Protein AF-A0A3D3UUG3-F1 (afdb_monomer_lite)

Structure (mmCIF, N/CA/C/O backbone):
data_AF-A0A3D3UUG3-F1
#
_entry.id   AF-A0A3D3UUG3-F1
#
loop_
_atom_site.group_PDB
_atom_site.id
_atom_site.type_symbol
_atom_site.label_atom_id
_atom_site.label_alt_id
_atom_site.label_comp_id
_atom_site.label_asym_id
_atom_site.label_entity_id
_atom_site.label_seq_id
_atom_site.pdbx_PDB_ins_code
_atom_site.Cartn_x
_atom_site.Cartn_y
_atom_site.Cartn_z
_atom_site.occupancy
_atom_site.B_iso_or_equiv
_atom_site.auth_seq_id
_atom_site.auth_comp_id
_atom_site.auth_asym_id
_atom_site.auth_atom_id
_atom_site.pdbx_PDB_model_num
ATOM 1 N N . MET A 1 1 ? -12.560 -4.365 7.090 1.00 84.38 1 MET A N 1
ATOM 2 C CA . MET A 1 1 ? -11.918 -3.135 6.558 1.00 84.38 1 MET A CA 1
ATOM 3 C C . MET A 1 1 ? -11.762 -3.183 5.033 1.00 84.38 1 MET A C 1
ATOM 5 O O . MET A 1 1 ? -11.315 -4.194 4.503 1.00 84.38 1 MET A O 1
ATOM 9 N N . THR A 1 2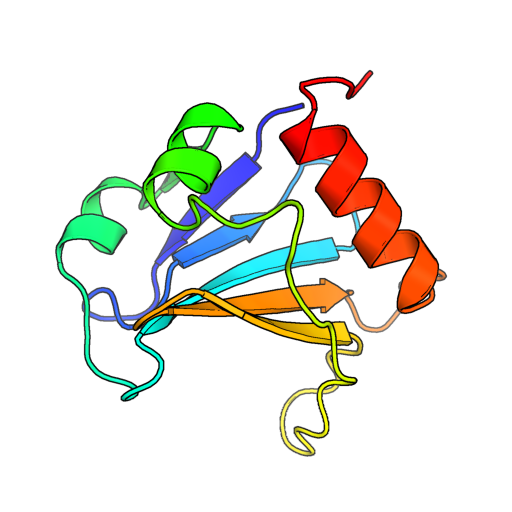 ? -12.104 -2.096 4.337 1.00 90.00 2 THR A N 1
ATOM 10 C CA . THR A 1 2 ? -11.857 -1.882 2.894 1.00 90.00 2 THR A CA 1
ATOM 11 C C . THR A 1 2 ? -11.289 -0.484 2.680 1.00 90.00 2 THR A C 1
ATOM 13 O O . THR A 1 2 ? -11.628 0.421 3.438 1.00 90.00 2 THR A O 1
ATOM 16 N N . GLY A 1 3 ? -10.450 -0.300 1.663 1.00 93.25 3 GLY A N 1
ATOM 17 C CA . GLY A 1 3 ? -9.887 1.003 1.315 1.00 93.25 3 GLY A CA 1
ATOM 18 C C . GLY A 1 3 ? -10.527 1.619 0.075 1.00 93.25 3 GLY A C 1
ATOM 19 O O . GLY A 1 3 ? -11.278 0.967 -0.650 1.00 93.25 3 GLY A O 1
ATOM 20 N N . LYS A 1 4 ? -10.198 2.880 -0.191 1.00 96.88 4 LYS A N 1
ATOM 21 C CA . LYS A 1 4 ? -10.528 3.593 -1.423 1.00 96.88 4 LYS A CA 1
ATOM 22 C C . LYS A 1 4 ? -9.273 3.750 -2.272 1.00 96.88 4 LYS A C 1
ATOM 24 O O . LYS A 1 4 ? -8.262 4.261 -1.795 1.00 96.88 4 LYS A O 1
ATOM 29 N N . GLY A 1 5 ? -9.355 3.307 -3.521 1.00 96.56 5 GLY A N 1
ATOM 30 C CA . GLY A 1 5 ? -8.270 3.390 -4.487 1.00 96.56 5 GLY A CA 1
ATOM 31 C C . GLY A 1 5 ? -8.157 4.778 -5.113 1.00 96.56 5 GLY A C 1
ATOM 32 O O . GLY A 1 5 ? -9.147 5.371 -5.551 1.00 96.56 5 GLY A O 1
ATOM 33 N N . PHE A 1 6 ? -6.933 5.284 -5.188 1.00 96.25 6 PHE A N 1
ATOM 34 C CA . PHE A 1 6 ? -6.563 6.478 -5.935 1.00 96.25 6 PHE A CA 1
ATOM 35 C C . PHE A 1 6 ? -5.291 6.209 -6.727 1.00 96.25 6 PHE A C 1
ATOM 37 O O . PHE A 1 6 ? -4.315 5.700 -6.188 1.00 96.25 6 PHE A O 1
ATOM 44 N N . THR A 1 7 ? -5.262 6.576 -7.997 1.00 94.75 7 THR A N 1
ATOM 45 C CA . THR A 1 7 ? -4.133 6.299 -8.880 1.00 94.75 7 THR A CA 1
ATOM 46 C C . THR A 1 7 ? -3.398 7.577 -9.222 1.00 94.75 7 THR A C 1
ATOM 48 O O . THR A 1 7 ? -4.021 8.586 -9.557 1.00 94.75 7 THR A O 1
ATOM 51 N N . GLY A 1 8 ? -2.068 7.520 -9.215 1.00 88.00 8 GLY A N 1
ATOM 52 C CA . GLY A 1 8 ? -1.258 8.577 -9.807 1.00 88.00 8 GLY A CA 1
ATOM 53 C C . GLY A 1 8 ? -1.520 8.717 -11.316 1.00 88.00 8 GLY A C 1
ATOM 54 O O . GLY A 1 8 ? -2.059 7.792 -11.936 1.00 88.00 8 GLY A O 1
ATOM 55 N N . PRO A 1 9 ? -1.115 9.842 -11.935 1.00 86.12 9 PRO A N 1
ATOM 56 C CA . PRO A 1 9 ? -1.273 10.060 -13.372 1.00 86.12 9 PRO A CA 1
ATOM 57 C C . PRO A 1 9 ? -0.765 8.867 -14.184 1.00 86.12 9 PRO A C 1
ATOM 59 O O . PRO A 1 9 ? 0.322 8.362 -13.918 1.00 86.12 9 PRO A O 1
ATOM 62 N N . MET A 1 10 ? -1.549 8.405 -15.160 1.00 85.75 10 MET A N 1
ATOM 63 C CA . MET A 1 10 ? -1.199 7.261 -16.016 1.00 85.75 10 MET A CA 1
ATOM 64 C C . MET A 1 10 ? -0.886 5.954 -15.256 1.00 85.75 10 MET A C 1
ATOM 66 O O . MET A 1 10 ? -0.167 5.111 -15.774 1.00 85.75 10 MET A O 1
ATOM 70 N N . GLY A 1 11 ? -1.368 5.770 -14.021 1.00 87.31 11 GLY A N 1
ATOM 71 C CA . GLY A 1 11 ? -1.128 4.533 -13.271 1.00 87.31 11 GLY A CA 1
ATOM 72 C C . GLY A 1 11 ? 0.316 4.370 -12.782 1.00 87.31 11 GLY A C 1
ATOM 73 O O . GLY A 1 11 ? 0.813 3.252 -12.681 1.00 87.31 11 GLY A O 1
ATOM 74 N N . VAL A 1 12 ? 1.019 5.465 -12.471 1.00 92.94 12 VAL A N 1
ATOM 75 C CA . VAL A 1 12 ? 2.377 5.401 -11.880 1.00 92.94 12 VAL A CA 1
ATOM 76 C C . VAL A 1 12 ? 2.400 4.827 -10.458 1.00 92.94 12 VAL A C 1
ATOM 78 O O . VAL A 1 12 ? 3.409 4.274 -10.022 1.00 92.94 12 VAL A O 1
ATOM 81 N N . TYR A 1 13 ? 1.289 4.932 -9.729 1.00 94.69 13 TYR A N 1
ATOM 82 C CA . TYR A 1 13 ? 1.082 4.271 -8.444 1.00 94.69 13 TYR A CA 1
ATOM 83 C C . TYR A 1 13 ? -0.411 4.058 -8.184 1.00 94.69 13 TYR A C 1
ATOM 85 O O . TYR A 1 13 ? -1.251 4.769 -8.738 1.00 94.69 13 TYR A O 1
ATOM 93 N N . LEU A 1 14 ? -0.714 3.132 -7.281 1.00 97.00 14 LEU A N 1
ATOM 94 C CA . LEU A 1 14 ? -1.991 2.983 -6.598 1.00 97.00 14 LEU A CA 1
ATOM 95 C C . LEU A 1 14 ? -1.805 3.367 -5.127 1.00 97.00 14 LEU A C 1
ATOM 97 O O . LEU A 1 14 ? -0.937 2.827 -4.454 1.00 97.00 14 LEU A O 1
ATOM 101 N N . SER A 1 15 ? -2.619 4.284 -4.629 1.00 96.19 15 SER A N 1
ATOM 102 C CA . SER A 1 15 ? -2.782 4.602 -3.216 1.00 96.19 15 SER A CA 1
ATOM 103 C C . SER A 1 15 ? -4.099 4.012 -2.718 1.00 96.19 15 SER A C 1
ATOM 105 O O . SER A 1 15 ? -5.111 4.084 -3.414 1.00 96.19 15 SER A O 1
ATOM 107 N N . VAL A 1 16 ? -4.093 3.431 -1.526 1.00 96.94 16 VAL A N 1
ATOM 108 C CA . VAL A 1 16 ? -5.260 2.857 -0.858 1.00 96.94 16 VAL A CA 1
ATOM 109 C C . VAL A 1 16 ? -5.381 3.520 0.506 1.00 96.94 16 VAL A C 1
ATOM 111 O O . VAL A 1 16 ? -4.584 3.243 1.402 1.00 96.94 16 VAL A O 1
ATOM 114 N N . SER A 1 17 ? -6.361 4.408 0.651 1.00 95.06 17 SER A N 1
ATOM 115 C CA . SER A 1 17 ? -6.666 5.088 1.914 1.00 95.06 17 SER A CA 1
ATOM 116 C C . SER A 1 17 ? -7.857 4.435 2.605 1.00 95.06 17 SER A C 1
ATOM 118 O O . SER A 1 17 ? -8.767 3.951 1.933 1.00 95.06 17 SER A O 1
ATOM 120 N N . PHE A 1 18 ? -7.895 4.464 3.932 1.00 94.06 18 PHE A N 1
ATOM 121 C CA . PHE A 1 18 ? -8.980 3.872 4.714 1.00 94.06 18 PHE A CA 1
ATOM 122 C C . PHE A 1 18 ? -9.736 4.955 5.476 1.00 94.06 18 PHE A C 1
ATOM 124 O O . PHE A 1 18 ? -9.130 5.895 5.992 1.00 94.06 18 PHE A O 1
ATOM 131 N N . ASP A 1 19 ? -11.057 4.822 5.554 1.00 90.56 19 ASP A N 1
ATOM 132 C CA . ASP A 1 19 ? -11.880 5.780 6.287 1.00 90.56 19 ASP A CA 1
ATOM 133 C C . ASP A 1 19 ? -11.495 5.782 7.773 1.00 90.56 19 ASP A C 1
ATOM 135 O O . ASP A 1 19 ? -11.309 4.729 8.385 1.00 90.56 19 ASP A O 1
ATOM 139 N N . ASN A 1 20 ? -11.378 6.980 8.353 1.00 89.25 20 ASN A N 1
ATOM 140 C CA . ASN A 1 20 ? -10.981 7.204 9.751 1.00 89.25 20 ASN A CA 1
ATOM 141 C C . ASN A 1 20 ? -9.607 6.629 10.136 1.00 89.25 20 ASN A C 1
ATOM 143 O O . ASN A 1 20 ? -9.329 6.433 11.320 1.00 89.25 20 ASN A O 1
ATOM 147 N N . LYS A 1 21 ? -8.741 6.365 9.155 1.00 92.12 21 LYS A N 1
ATOM 148 C CA . LYS A 1 21 ? -7.340 6.025 9.386 1.00 92.12 21 LYS A CA 1
ATOM 149 C C . LYS A 1 21 ? -6.453 7.140 8.857 1.00 92.12 21 LYS A C 1
ATOM 151 O O . LYS A 1 21 ? -6.727 7.781 7.848 1.00 92.12 21 LYS A O 1
ATOM 156 N N . ASP A 1 22 ? -5.361 7.342 9.557 1.00 92.00 22 ASP A N 1
ATOM 157 C CA . ASP A 1 22 ? -4.315 8.326 9.308 1.00 92.00 22 ASP A CA 1
ATOM 158 C C . ASP A 1 22 ? -3.104 7.703 8.594 1.00 92.00 22 ASP A C 1
ATOM 160 O O . ASP A 1 22 ? -2.000 8.248 8.602 1.00 92.00 22 ASP A O 1
ATOM 164 N N . TRP A 1 23 ? -3.316 6.553 7.956 1.00 93.69 23 TRP A N 1
ATOM 165 C CA . TRP A 1 23 ? -2.320 5.828 7.187 1.00 93.69 23 TRP A CA 1
ATOM 166 C C . TRP A 1 23 ? -2.912 5.279 5.888 1.00 93.69 23 TRP A C 1
ATOM 168 O O . TRP A 1 23 ? -4.128 5.141 5.736 1.00 93.69 23 TRP A O 1
ATOM 178 N N . TYR A 1 24 ? -2.041 4.984 4.927 1.00 95.19 24 TYR A N 1
ATOM 179 C CA . TYR A 1 24 ? -2.422 4.483 3.612 1.00 95.19 24 TYR A CA 1
ATOM 180 C C . TYR A 1 24 ? -1.339 3.580 3.011 1.00 95.19 24 TYR A C 1
ATOM 182 O O . TYR A 1 24 ? -0.162 3.642 3.378 1.00 95.19 24 TYR A O 1
ATOM 190 N N . ILE A 1 25 ? -1.751 2.734 2.066 1.00 96.69 25 ILE A N 1
ATOM 191 C CA . ILE A 1 25 ? -0.856 1.874 1.284 1.00 96.69 25 ILE A CA 1
ATOM 192 C C . ILE A 1 25 ? -0.573 2.575 -0.038 1.00 96.69 25 ILE A C 1
ATOM 194 O O . ILE A 1 25 ? -1.502 2.994 -0.715 1.00 96.69 25 ILE A O 1
ATOM 198 N N . MET A 1 26 ? 0.684 2.650 -0.455 1.00 96.38 26 MET A N 1
ATOM 199 C CA . MET A 1 26 ? 1.058 3.042 -1.810 1.00 96.38 26 MET A CA 1
ATOM 200 C C . MET A 1 26 ? 1.805 1.897 -2.491 1.00 96.38 26 MET A C 1
ATOM 202 O O . MET A 1 26 ? 2.840 1.445 -2.012 1.00 96.38 26 MET A O 1
ATOM 206 N N . ILE A 1 27 ? 1.306 1.450 -3.638 1.00 96.88 27 ILE A N 1
ATOM 207 C CA . ILE A 1 27 ? 1.902 0.412 -4.474 1.00 96.88 27 ILE A CA 1
ATOM 208 C C . ILE A 1 27 ? 2.347 1.061 -5.779 1.00 96.88 27 ILE A C 1
ATOM 210 O O . ILE A 1 27 ? 1.575 1.746 -6.443 1.00 96.88 27 ILE A O 1
ATOM 214 N N . ARG A 1 28 ? 3.595 0.833 -6.172 1.00 95.38 28 ARG A N 1
ATOM 215 C CA . ARG A 1 28 ? 4.142 1.280 -7.458 1.00 95.38 28 ARG A CA 1
ATOM 216 C C . ARG A 1 28 ? 5.030 0.201 -8.053 1.00 95.38 28 ARG A C 1
ATOM 218 O O . ARG A 1 28 ? 5.462 -0.699 -7.336 1.00 95.38 28 ARG A O 1
ATOM 225 N N . ARG A 1 29 ? 5.371 0.299 -9.336 1.00 95.00 29 ARG A N 1
ATOM 226 C CA . ARG A 1 29 ? 6.473 -0.512 -9.866 1.00 95.00 29 ARG A CA 1
ATOM 227 C C . ARG A 1 29 ? 7.796 -0.037 -9.267 1.00 95.00 29 ARG A C 1
ATOM 229 O O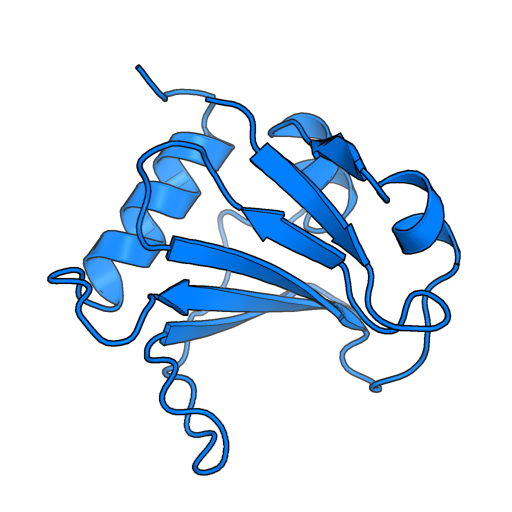 . ARG A 1 29 ? 8.018 1.162 -9.099 1.00 95.00 29 ARG A O 1
ATOM 236 N N . ALA A 1 30 ? 8.678 -0.973 -8.939 1.00 91.62 30 ALA A N 1
ATOM 237 C CA . ALA A 1 30 ? 9.996 -0.680 -8.386 1.00 91.62 30 ALA A CA 1
ATOM 238 C C . ALA A 1 30 ? 10.889 0.073 -9.390 1.00 91.62 30 ALA A C 1
ATOM 240 O O . ALA A 1 30 ? 11.714 0.880 -8.978 1.00 91.62 30 ALA A O 1
ATOM 241 N N . ASP A 1 31 ? 10.670 -0.131 -10.695 1.00 91.75 31 ASP A N 1
ATOM 242 C CA . ASP A 1 31 ? 11.354 0.584 -11.782 1.00 91.75 31 ASP A CA 1
ATOM 243 C C . ASP A 1 31 ? 10.776 1.984 -12.078 1.00 91.75 31 ASP A C 1
ATOM 245 O O . ASP A 1 31 ? 11.254 2.666 -12.983 1.00 91.75 31 ASP A O 1
ATOM 249 N N . GLY A 1 32 ? 9.745 2.414 -11.341 1.00 87.94 32 GLY A N 1
ATOM 250 C CA . GLY A 1 32 ? 9.101 3.720 -11.501 1.00 87.94 32 GLY A CA 1
ATOM 251 C C . GLY A 1 32 ? 8.212 3.861 -12.739 1.00 87.94 32 GLY A C 1
ATOM 252 O O . GLY A 1 32 ? 7.660 4.939 -12.957 1.00 87.94 32 GLY A O 1
ATOM 253 N N . LYS A 1 33 ? 8.046 2.808 -13.550 1.00 91.88 33 LYS A N 1
ATOM 254 C CA . LYS A 1 33 ? 7.146 2.845 -14.708 1.00 91.88 33 LYS A CA 1
ATOM 255 C C . LYS A 1 33 ? 5.682 2.762 -14.276 1.00 91.88 33 LYS A C 1
ATOM 257 O O . LYS A 1 33 ? 5.353 2.316 -13.176 1.00 91.88 33 LYS A O 1
ATOM 262 N N . ALA A 1 34 ? 4.801 3.161 -15.186 1.00 92.69 34 ALA A N 1
ATOM 263 C CA . ALA A 1 34 ? 3.368 2.957 -15.052 1.00 92.69 34 ALA A CA 1
ATOM 264 C C . ALA A 1 34 ? 2.992 1.469 -15.091 1.00 92.69 34 ALA A C 1
ATOM 266 O O . ALA A 1 34 ? 3.661 0.653 -15.733 1.00 92.69 34 ALA A O 1
ATOM 267 N N . LEU A 1 35 ? 1.895 1.133 -14.417 1.00 93.00 35 LEU A N 1
ATOM 268 C CA . LEU A 1 35 ? 1.212 -0.146 -14.551 1.00 93.00 35 LEU A CA 1
ATOM 269 C C . LEU A 1 35 ? -0.268 0.122 -14.825 1.00 93.00 35 LEU A C 1
ATOM 271 O O . LEU A 1 35 ? -0.996 0.517 -13.916 1.00 93.00 35 LEU A O 1
ATOM 275 N N . ASP A 1 36 ? -0.715 -0.125 -16.058 1.00 90.06 36 ASP A N 1
ATOM 276 C CA . ASP A 1 36 ? -2.083 0.190 -16.501 1.00 90.06 36 ASP A CA 1
ATOM 277 C C . ASP A 1 36 ? -3.161 -0.445 -15.615 1.00 90.06 36 ASP A C 1
ATOM 279 O O . ASP A 1 36 ? -4.181 0.183 -15.339 1.00 90.06 36 ASP A O 1
ATOM 283 N N . ALA A 1 37 ? -2.894 -1.643 -15.081 1.00 91.00 37 ALA A N 1
ATOM 284 C CA . ALA A 1 37 ? -3.786 -2.336 -14.152 1.00 91.00 37 ALA A CA 1
ATOM 285 C C . ALA A 1 37 ? -4.120 -1.509 -12.895 1.00 91.00 37 ALA A C 1
ATOM 287 O O . ALA A 1 37 ? -5.172 -1.706 -12.295 1.00 91.00 37 ALA A O 1
ATOM 288 N N . PHE A 1 38 ? -3.273 -0.553 -12.487 1.00 94.31 38 PHE A N 1
ATOM 289 C CA . PHE A 1 38 ? -3.615 0.336 -11.376 1.00 94.31 38 PHE A CA 1
ATOM 290 C C . PHE A 1 38 ? -4.819 1.223 -11.690 1.00 94.31 38 PHE A C 1
ATOM 292 O O . PHE A 1 38 ? -5.609 1.476 -10.785 1.00 94.31 38 PHE A O 1
ATOM 299 N N . MET A 1 39 ? -5.005 1.645 -12.946 1.00 93.56 39 MET A N 1
ATOM 300 C CA . MET A 1 39 ? -6.114 2.522 -13.344 1.00 93.56 39 MET A CA 1
ATOM 301 C C . MET A 1 39 ? -7.488 1.904 -13.071 1.00 93.56 39 MET A C 1
ATOM 303 O O . MET A 1 39 ? -8.449 2.633 -12.827 1.00 93.56 39 MET A O 1
ATOM 307 N N . GLU A 1 40 ? -7.585 0.573 -13.035 1.00 93.75 40 GLU A N 1
ATOM 308 C CA . GLU A 1 40 ? -8.827 -0.134 -12.712 1.00 93.75 40 GLU A CA 1
ATOM 309 C C . GLU A 1 40 ? -9.319 0.136 -11.285 1.00 93.75 40 GLU A C 1
ATOM 311 O O . GLU A 1 40 ? -10.511 -0.000 -11.014 1.00 93.75 40 GLU A O 1
ATOM 316 N N . TYR A 1 41 ? -8.428 0.556 -10.383 1.00 95.25 41 TYR A N 1
ATOM 317 C CA . TYR A 1 41 ? -8.742 0.838 -8.984 1.00 95.25 41 TYR A CA 1
ATOM 318 C C . TYR A 1 41 ? -9.118 2.302 -8.721 1.00 95.25 41 TYR A C 1
ATOM 320 O O . TYR A 1 41 ? -9.472 2.645 -7.591 1.00 95.25 41 TYR A O 1
ATOM 328 N N . GLN A 1 42 ? -9.072 3.179 -9.731 1.00 95.50 42 GLN A N 1
ATOM 329 C CA . GLN A 1 42 ? -9.361 4.601 -9.551 1.00 95.50 42 GLN A CA 1
ATOM 330 C C . GLN A 1 42 ? -10.790 4.826 -9.036 1.00 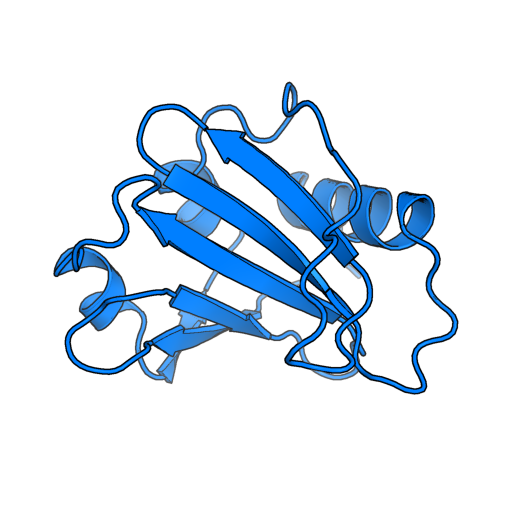95.50 42 GLN A C 1
ATOM 332 O O . GLN A 1 42 ? -11.773 4.512 -9.707 1.00 95.50 42 GLN A O 1
ATOM 337 N N . GLY A 1 43 ? -10.904 5.397 -7.834 1.00 93.75 43 GLY A N 1
ATOM 338 C CA . GLY A 1 43 ? -12.181 5.694 -7.183 1.00 93.75 43 GLY A CA 1
ATOM 339 C C . GLY A 1 43 ? -12.961 4.463 -6.713 1.00 93.75 43 GLY A C 1
ATOM 340 O O . GLY A 1 43 ? -14.072 4.625 -6.209 1.00 93.75 43 GLY A O 1
ATOM 341 N N . ARG A 1 44 ? -12.408 3.253 -6.861 1.00 95.06 44 ARG A N 1
ATOM 342 C CA . ARG A 1 44 ? -13.068 2.005 -6.468 1.00 95.06 44 ARG A CA 1
ATOM 343 C C . ARG A 1 44 ? -12.759 1.630 -5.026 1.00 95.06 44 ARG A C 1
ATOM 345 O O . ARG A 1 44 ? -11.750 2.041 -4.452 1.00 95.06 44 ARG A O 1
ATOM 352 N N . THR A 1 45 ? -13.630 0.804 -4.459 1.00 96.25 45 THR A N 1
ATOM 353 C CA . THR A 1 45 ? -13.330 0.068 -3.233 1.00 96.25 45 THR A CA 1
ATOM 354 C C . THR A 1 45 ? -12.222 -0.941 -3.519 1.00 96.25 45 THR A C 1
ATOM 356 O O . THR A 1 45 ? -12.317 -1.708 -4.473 1.00 96.25 45 THR A O 1
ATOM 359 N N . VAL A 1 46 ? -11.186 -0.931 -2.688 1.00 96.12 46 VAL A N 1
ATOM 360 C CA . VAL A 1 46 ? -10.054 -1.856 -2.729 1.00 96.12 46 VAL A CA 1
ATOM 361 C C . VAL A 1 46 ? -10.140 -2.763 -1.510 1.00 96.12 46 VAL A C 1
ATOM 363 O O . VAL A 1 46 ? -10.192 -2.305 -0.365 1.00 96.12 46 VAL A O 1
ATOM 366 N N . THR A 1 47 ? -10.173 -4.063 -1.757 1.00 95.25 47 THR A N 1
ATOM 367 C CA . THR A 1 47 ? -10.243 -5.097 -0.728 1.00 95.25 47 THR A CA 1
ATOM 368 C C . THR A 1 47 ? -8.861 -5.657 -0.404 1.00 95.25 47 THR A C 1
ATOM 370 O O . THR A 1 47 ? -7.873 -5.412 -1.098 1.00 95.25 47 THR A O 1
ATOM 373 N N . GLN A 1 48 ? -8.791 -6.460 0.655 1.00 95.19 48 GLN A N 1
ATOM 374 C CA . GLN A 1 48 ? -7.596 -7.236 0.971 1.00 95.19 48 GLN A CA 1
ATOM 375 C C . GLN A 1 48 ? -7.189 -8.169 -0.183 1.00 95.19 48 GLN A C 1
ATOM 377 O O . GLN A 1 48 ? -5.999 -8.294 -0.467 1.00 95.19 48 GLN A O 1
ATOM 382 N N . ALA A 1 49 ? -8.152 -8.785 -0.875 1.00 95.25 49 ALA A N 1
ATOM 383 C CA . ALA A 1 49 ? -7.876 -9.709 -1.973 1.00 95.25 49 ALA A CA 1
ATOM 384 C C . ALA A 1 49 ? -7.248 -8.990 -3.179 1.00 95.25 49 ALA A C 1
ATOM 386 O O . ALA A 1 49 ? -6.344 -9.521 -3.830 1.00 95.25 49 ALA A O 1
ATOM 387 N N . ASP A 1 50 ? -7.671 -7.750 -3.431 1.00 95.75 50 ASP A N 1
ATOM 388 C CA . ASP A 1 50 ? -7.084 -6.900 -4.467 1.00 95.75 50 ASP A CA 1
ATOM 389 C C . ASP A 1 50 ? -5.616 -6.592 -4.155 1.00 95.75 50 ASP A C 1
ATOM 391 O O . ASP A 1 50 ? -4.732 -6.795 -4.990 1.00 95.75 50 ASP A O 1
ATOM 395 N N . VAL A 1 51 ? -5.330 -6.175 -2.917 1.00 96.00 51 VAL A N 1
ATOM 396 C CA . VAL A 1 51 ? -3.954 -5.903 -2.480 1.00 96.00 51 VAL A CA 1
ATOM 397 C C . VAL A 1 51 ? -3.109 -7.177 -2.501 1.00 96.00 51 VAL A C 1
ATOM 399 O O . VAL A 1 51 ? -1.970 -7.127 -2.956 1.00 96.00 51 VAL A O 1
ATOM 402 N N . ALA A 1 52 ? -3.659 -8.327 -2.104 1.00 96.00 52 ALA A N 1
ATOM 403 C CA . ALA A 1 52 ? -2.964 -9.615 -2.146 1.00 96.00 52 ALA A CA 1
ATOM 404 C C . ALA A 1 52 ? -2.631 -10.062 -3.580 1.00 96.00 52 ALA A C 1
ATOM 406 O O . ALA A 1 52 ? -1.617 -10.718 -3.802 1.00 96.00 52 ALA A O 1
ATOM 407 N N . THR A 1 53 ? -3.445 -9.678 -4.566 1.00 95.19 53 THR A N 1
ATOM 408 C CA . THR A 1 53 ? -3.159 -9.938 -5.986 1.00 95.19 53 THR A CA 1
ATOM 409 C C . THR A 1 53 ? -1.967 -9.110 -6.469 1.00 95.19 53 THR A C 1
ATOM 411 O O . THR A 1 53 ? -1.120 -9.590 -7.226 1.00 95.19 53 THR A O 1
ATOM 414 N N . LEU A 1 54 ? -1.865 -7.860 -6.012 1.00 95.19 54 LEU A N 1
ATOM 415 C CA . LEU A 1 54 ? -0.765 -6.967 -6.371 1.00 95.19 54 LEU A CA 1
ATOM 416 C C . LEU A 1 54 ? 0.523 -7.299 -5.607 1.00 95.19 54 LEU A C 1
ATOM 418 O O . LEU A 1 54 ? 1.605 -7.218 -6.197 1.00 95.19 54 LEU A O 1
ATOM 422 N N . VAL A 1 55 ? 0.394 -7.688 -4.339 1.00 96.19 55 VAL A N 1
ATOM 423 C CA . V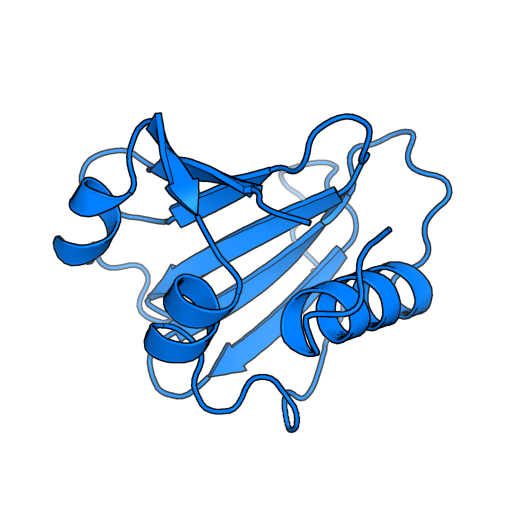AL A 1 55 ? 1.474 -7.935 -3.375 1.00 96.19 55 VAL A CA 1
ATOM 424 C C . VAL A 1 55 ? 1.324 -9.347 -2.780 1.00 96.19 55 VAL A C 1
ATOM 426 O O . VAL A 1 55 ? 0.947 -9.504 -1.615 1.00 96.19 55 VAL A O 1
ATOM 429 N N . PRO A 1 56 ? 1.552 -10.413 -3.567 1.00 96.44 56 PRO A N 1
ATOM 430 C CA . PRO A 1 56 ? 1.327 -11.788 -3.122 1.00 96.44 56 PRO A CA 1
ATOM 431 C C . PRO A 1 56 ? 2.218 -12.226 -1.955 1.00 96.44 56 PRO A C 1
ATOM 433 O O . PRO A 1 56 ? 1.816 -13.105 -1.196 1.00 96.44 56 PRO A O 1
ATOM 436 N N . ASN A 1 57 ? 3.399 -11.626 -1.777 1.00 97.06 57 ASN A N 1
ATOM 437 C CA . ASN A 1 57 ? 4.321 -11.991 -0.696 1.00 97.06 57 ASN A CA 1
ATOM 438 C C . ASN A 1 57 ? 4.211 -11.049 0.519 1.00 97.06 57 ASN A C 1
ATOM 440 O O . ASN A 1 57 ? 5.163 -10.906 1.285 1.00 97.06 57 ASN A O 1
ATOM 444 N N . TRP A 1 58 ? 3.055 -10.403 0.714 1.00 95.75 58 TRP A N 1
ATOM 445 C CA . TRP A 1 58 ? 2.835 -9.376 1.743 1.00 95.75 58 TRP A CA 1
ATOM 446 C C . TRP A 1 58 ? 3.239 -9.788 3.172 1.00 95.75 58 TRP A C 1
ATOM 448 O O . TRP A 1 58 ? 3.643 -8.937 3.962 1.00 95.75 58 TRP A O 1
ATOM 458 N N . ASN A 1 59 ? 3.144 -11.077 3.517 1.00 95.50 59 ASN A N 1
ATOM 459 C CA . ASN A 1 59 ? 3.436 -11.579 4.865 1.00 95.50 59 ASN A CA 1
ATOM 460 C C . ASN A 1 59 ? 4.938 -11.796 5.135 1.00 95.50 59 ASN A C 1
ATOM 462 O O . ASN A 1 59 ? 5.343 -11.933 6.285 1.00 95.50 59 ASN A O 1
ATOM 466 N N . SER A 1 60 ? 5.770 -11.834 4.092 1.00 95.81 60 SER A N 1
ATOM 467 C CA . SER A 1 60 ? 7.223 -12.035 4.195 1.00 95.81 60 SER A CA 1
ATOM 468 C C . SER A 1 60 ? 8.013 -10.794 3.777 1.00 95.81 60 SER A C 1
ATOM 470 O O . SER A 1 60 ? 9.177 -10.904 3.404 1.00 95.81 60 SER A O 1
ATOM 472 N N . LEU A 1 61 ? 7.371 -9.624 3.771 1.00 96.88 61 LEU A N 1
ATOM 473 C CA . LEU A 1 61 ? 8.012 -8.374 3.385 1.00 96.88 61 LEU A CA 1
ATOM 474 C C . LEU A 1 61 ? 9.024 -7.919 4.435 1.00 96.88 61 LEU A C 1
ATOM 476 O O . LEU A 1 61 ? 8.712 -7.823 5.623 1.00 96.88 61 LEU A O 1
ATOM 480 N N . GLU A 1 62 ? 10.214 -7.565 3.961 1.00 96.56 62 GLU A N 1
ATOM 481 C CA . GLU A 1 62 ? 11.232 -6.886 4.753 1.00 96.56 62 GLU A CA 1
ATOM 482 C C . GLU A 1 62 ? 11.010 -5.374 4.661 1.00 96.56 62 GLU A C 1
ATOM 484 O O . GLU A 1 62 ? 11.142 -4.763 3.598 1.00 96.56 62 GLU A O 1
ATOM 489 N N . TRP A 1 63 ? 10.599 -4.777 5.780 1.00 96.44 63 TRP A N 1
ATOM 490 C CA . TRP A 1 63 ? 10.254 -3.362 5.859 1.00 96.44 63 TRP A CA 1
ATOM 491 C C . TRP A 1 63 ? 11.462 -2.514 6.236 1.00 96.44 63 TRP A C 1
ATOM 493 O O . TRP A 1 63 ? 12.148 -2.776 7.224 1.00 96.44 63 TRP A O 1
ATOM 503 N N . HIS A 1 64 ? 11.656 -1.427 5.500 1.00 94.00 64 HIS A N 1
ATOM 504 C CA . HIS A 1 64 ? 12.693 -0.438 5.755 1.00 94.00 64 HIS A CA 1
ATOM 505 C C . HIS A 1 64 ? 12.068 0.949 5.915 1.00 94.00 64 HIS A C 1
ATOM 507 O O . HIS A 1 64 ? 11.109 1.260 5.208 1.00 94.00 64 HIS A O 1
ATOM 513 N N . PRO A 1 65 ? 12.584 1.810 6.807 1.00 91.38 65 PRO A N 1
ATOM 514 C CA . PRO A 1 65 ? 12.121 3.189 6.905 1.00 91.38 65 PRO A CA 1
ATOM 515 C C . PRO A 1 65 ? 12.210 3.912 5.557 1.00 91.38 65 PRO A C 1
ATOM 517 O O . PRO A 1 65 ? 13.215 3.811 4.852 1.00 91.38 65 PRO A O 1
ATOM 520 N N . VAL A 1 66 ? 11.169 4.664 5.202 1.00 86.44 66 VAL A N 1
ATOM 521 C CA . VAL A 1 66 ? 11.225 5.567 4.050 1.00 86.44 66 VAL A CA 1
ATOM 522 C C . VAL A 1 66 ? 12.074 6.772 4.434 1.00 86.44 66 VAL A C 1
ATOM 524 O O . VAL A 1 66 ? 11.734 7.513 5.351 1.00 86.44 66 VAL A O 1
ATOM 527 N N . VAL A 1 67 ? 13.178 6.968 3.717 1.00 67.62 67 VAL A N 1
ATOM 528 C CA . VAL A 1 67 ? 14.051 8.142 3.844 1.00 67.62 67 VAL A CA 1
ATOM 529 C C . VAL A 1 67 ? 13.843 9.024 2.610 1.00 67.62 67 VAL A C 1
ATOM 531 O O . VAL A 1 67 ? 14.754 9.215 1.816 1.00 67.62 67 VAL A O 1
ATOM 534 N N . ASP A 1 68 ? 12.617 9.497 2.378 1.00 58.28 68 ASP A N 1
ATOM 535 C CA . ASP A 1 68 ? 12.336 10.451 1.294 1.00 58.28 68 ASP A CA 1
ATOM 536 C C . ASP A 1 68 ? 12.159 11.850 1.901 1.00 58.28 68 ASP A C 1
ATOM 538 O O . ASP A 1 68 ? 11.149 12.151 2.526 1.00 58.28 68 ASP A O 1
ATOM 542 N N . GLY A 1 69 ? 13.154 12.721 1.712 1.00 47.59 69 GLY A N 1
ATOM 543 C CA . GLY A 1 69 ? 13.194 14.083 2.269 1.00 47.59 69 GLY A CA 1
ATOM 544 C C . GLY A 1 69 ? 12.297 15.119 1.574 1.00 47.59 69 GLY A C 1
ATOM 545 O O . GLY A 1 69 ? 12.502 16.310 1.777 1.00 47.59 69 GLY A O 1
ATOM 546 N N . LEU A 1 70 ? 11.352 14.697 0.725 1.00 47.50 70 LEU A N 1
ATOM 547 C CA . LEU A 1 70 ? 10.571 15.586 -0.155 1.00 47.50 70 LEU A CA 1
ATOM 548 C C . LEU A 1 70 ? 9.079 15.672 0.182 1.00 47.50 70 LEU A C 1
ATOM 550 O O . LEU A 1 70 ? 8.411 16.617 -0.224 1.00 47.50 70 LEU A O 1
ATOM 554 N N . LEU A 1 71 ? 8.548 14.703 0.918 1.00 53.75 71 LEU A N 1
ATOM 555 C CA . LEU A 1 71 ? 7.171 14.694 1.391 1.00 53.75 71 LEU A CA 1
ATOM 556 C C . LEU A 1 71 ? 7.268 14.301 2.855 1.00 53.75 71 LEU A C 1
ATOM 558 O O . LEU A 1 71 ? 7.828 13.252 3.149 1.00 53.75 71 LEU A O 1
ATOM 562 N N . HIS A 1 72 ? 6.755 15.122 3.768 1.00 55.38 72 HIS A N 1
ATOM 563 C CA . HIS A 1 72 ? 6.781 14.919 5.226 1.00 55.38 72 HIS A CA 1
ATOM 564 C C . HIS A 1 72 ? 6.037 13.647 5.710 1.00 55.38 72 HIS A C 1
ATOM 566 O O . HIS A 1 72 ? 5.643 13.530 6.867 1.00 55.38 72 HIS A O 1
ATOM 572 N N . SER A 1 73 ? 5.823 12.677 4.824 1.00 64.12 73 SER A N 1
ATOM 573 C CA . SER A 1 73 ? 5.238 11.376 5.085 1.00 64.12 73 SER A CA 1
ATOM 574 C C . SER A 1 73 ? 6.246 10.493 5.818 1.00 64.12 73 SER A C 1
ATOM 576 O O . SER A 1 73 ? 7.284 10.112 5.274 1.00 64.12 73 SER A O 1
ATOM 578 N N . ARG A 1 74 ? 5.917 10.136 7.059 1.00 83.12 74 ARG A N 1
ATOM 579 C CA . ARG A 1 74 ? 6.614 9.083 7.801 1.00 83.12 74 ARG A CA 1
ATOM 580 C C . ARG A 1 74 ? 6.089 7.726 7.336 1.00 83.12 74 ARG A C 1
ATOM 582 O O . ARG A 1 74 ? 4.928 7.605 6.948 1.00 83.12 74 ARG A O 1
ATOM 589 N N . GLY A 1 75 ? 6.940 6.706 7.337 1.00 90.75 75 GLY A N 1
ATOM 590 C CA . GLY A 1 75 ? 6.504 5.374 6.943 1.00 90.75 75 GLY A CA 1
ATOM 591 C C . GLY A 1 75 ? 7.619 4.384 6.656 1.00 90.75 75 GLY A C 1
ATOM 592 O O . GLY A 1 75 ? 8.801 4.624 6.923 1.00 90.75 75 GLY A O 1
ATOM 593 N N . VAL A 1 76 ? 7.215 3.257 6.081 1.00 95.00 76 VAL A N 1
ATOM 594 C CA . VAL A 1 76 ? 8.080 2.137 5.710 1.00 95.00 76 VAL A CA 1
ATOM 595 C C . VAL A 1 76 ? 7.825 1.695 4.278 1.00 95.00 76 VAL A C 1
ATOM 597 O O . VAL A 1 76 ? 6.749 1.908 3.724 1.00 95.00 76 VAL A O 1
ATOM 600 N N . ALA A 1 77 ? 8.822 1.074 3.668 1.00 95.25 77 ALA A N 1
ATOM 601 C CA . ALA A 1 77 ? 8.746 0.500 2.342 1.00 95.25 77 ALA A CA 1
ATOM 602 C C . ALA A 1 77 ? 9.312 -0.915 2.335 1.00 95.25 77 ALA A C 1
ATOM 604 O O . ALA A 1 77 ? 10.266 -1.215 3.046 1.00 95.25 77 ALA A O 1
ATOM 605 N N . ALA A 1 78 ? 8.746 -1.748 1.478 1.00 96.75 78 ALA A N 1
ATOM 606 C CA . ALA A 1 78 ? 9.259 -3.056 1.128 1.00 96.75 78 ALA A CA 1
ATOM 607 C C . ALA A 1 78 ? 9.170 -3.243 -0.391 1.00 96.75 78 ALA A C 1
ATOM 609 O O . ALA A 1 78 ? 8.502 -2.480 -1.104 1.00 96.75 78 ALA A O 1
ATOM 610 N N . VAL A 1 79 ? 9.852 -4.265 -0.895 1.00 96.38 79 VAL A N 1
ATOM 611 C CA . VAL A 1 79 ? 9.772 -4.676 -2.297 1.00 96.38 79 VAL A CA 1
ATOM 612 C C . VAL A 1 79 ? 9.140 -6.057 -2.361 1.00 96.38 79 VAL A C 1
ATOM 614 O O . VAL A 1 79 ? 9.579 -6.977 -1.679 1.00 96.38 79 VAL A O 1
ATOM 617 N N . ASP A 1 80 ? 8.124 -6.195 -3.207 1.00 96.19 80 ASP A N 1
ATOM 618 C CA . ASP A 1 80 ? 7.545 -7.473 -3.591 1.00 96.19 80 ASP A CA 1
ATOM 619 C C . ASP A 1 80 ? 7.716 -7.692 -5.094 1.00 96.19 80 ASP A C 1
ATOM 621 O O . ASP A 1 80 ? 6.994 -7.116 -5.917 1.00 96.19 80 ASP A O 1
ATOM 625 N N . ARG A 1 81 ? 8.683 -8.538 -5.464 1.00 93.31 81 ARG A N 1
ATOM 626 C CA . ARG A 1 81 ? 9.059 -8.794 -6.863 1.00 93.31 81 ARG A CA 1
ATOM 627 C C . ARG A 1 81 ? 9.380 -7.475 -7.582 1.00 93.31 81 ARG A C 1
ATOM 629 O O . ARG A 1 81 ? 10.319 -6.780 -7.219 1.00 93.31 81 ARG A O 1
ATOM 636 N N . GLU A 1 82 ? 8.598 -7.124 -8.599 1.00 94.31 82 GLU A N 1
ATOM 637 C CA . GLU A 1 82 ? 8.742 -5.899 -9.389 1.00 94.31 82 GLU A CA 1
ATOM 638 C C . GLU A 1 82 ? 8.001 -4.688 -8.797 1.00 94.31 82 GLU A C 1
ATOM 640 O O . GLU A 1 82 ? 7.988 -3.624 -9.416 1.00 94.31 82 GLU A O 1
ATOM 645 N N . LYS A 1 83 ? 7.349 -4.824 -7.636 1.00 95.44 83 LYS A N 1
ATOM 646 C CA . LYS A 1 83 ? 6.561 -3.755 -7.013 1.00 95.44 83 LYS A CA 1
ATOM 647 C C . LYS A 1 83 ? 7.212 -3.264 -5.728 1.00 95.44 83 LYS A C 1
ATOM 649 O O . LYS A 1 83 ? 7.733 -4.041 -4.940 1.00 95.44 83 LYS A O 1
ATOM 654 N N . SER A 1 84 ? 7.150 -1.960 -5.502 1.00 95.06 84 SER A N 1
ATOM 655 C CA . SER A 1 84 ? 7.450 -1.343 -4.214 1.00 95.06 84 SER A CA 1
ATOM 656 C C . SER A 1 84 ? 6.138 -1.048 -3.503 1.00 95.06 84 SER A C 1
ATOM 658 O O . SER A 1 84 ? 5.233 -0.446 -4.086 1.00 95.06 84 SER A O 1
ATOM 660 N N . VAL A 1 85 ? 6.055 -1.474 -2.248 1.00 96.62 85 VAL A N 1
ATOM 661 C CA . VAL A 1 85 ? 4.922 -1.233 -1.359 1.00 96.62 85 VAL A CA 1
ATOM 662 C C . VAL A 1 85 ? 5.398 -0.310 -0.261 1.00 96.62 85 VAL A C 1
ATOM 664 O O . VAL A 1 85 ? 6.394 -0.592 0.399 1.00 96.62 85 VAL A O 1
ATOM 667 N N . ARG A 1 86 ? 4.704 0.802 -0.073 1.00 95.62 86 ARG A N 1
ATOM 668 C CA . 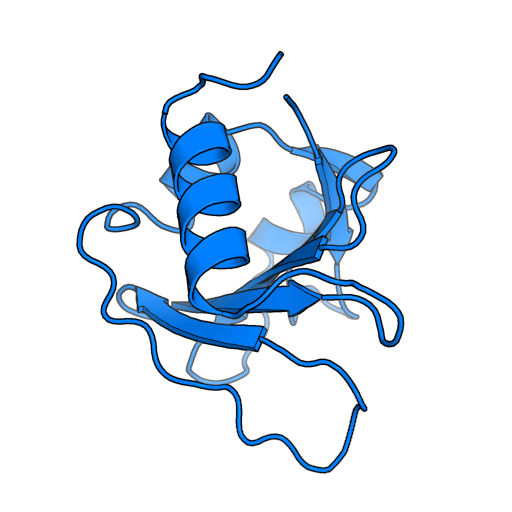ARG A 1 86 ? 4.959 1.761 0.992 1.00 95.62 86 ARG A CA 1
ATOM 669 C C . ARG A 1 86 ? 3.744 1.814 1.899 1.00 95.62 86 ARG A C 1
ATOM 671 O O . ARG A 1 86 ? 2.617 1.848 1.413 1.00 95.62 86 ARG A O 1
ATOM 678 N N . LEU A 1 87 ? 3.985 1.845 3.198 1.00 95.69 87 LEU A N 1
ATOM 679 C CA . LEU A 1 87 ? 2.989 2.176 4.201 1.00 95.69 87 LEU A CA 1
ATOM 680 C C . LEU A 1 87 ? 3.365 3.544 4.740 1.00 95.69 87 LEU A C 1
ATOM 682 O O . LEU A 1 87 ? 4.476 3.723 5.239 1.00 95.69 87 LEU A O 1
ATOM 686 N N . LEU A 1 88 ? 2.470 4.507 4.582 1.00 93.50 88 LEU A N 1
ATOM 687 C CA . LEU A 1 88 ? 2.738 5.908 4.868 1.00 93.50 88 LEU A CA 1
ATOM 688 C C . LEU A 1 88 ? 1.676 6.443 5.822 1.00 93.50 88 LEU A C 1
ATOM 690 O O . LEU A 1 88 ? 0.504 6.088 5.703 1.00 93.50 88 LEU A O 1
ATOM 694 N N . THR A 1 89 ? 2.081 7.305 6.746 1.00 91.88 89 THR A N 1
ATOM 695 C CA . THR A 1 89 ? 1.170 8.030 7.631 1.00 91.88 89 THR A CA 1
ATOM 696 C C . THR A 1 89 ? 0.980 9.467 7.162 1.00 91.88 89 THR A C 1
ATOM 698 O O . THR A 1 89 ? 1.809 10.029 6.434 1.00 91.88 89 THR A O 1
ATOM 701 N N . THR A 1 90 ? -0.103 10.093 7.611 1.00 87.38 90 THR A N 1
ATOM 702 C CA . THR A 1 90 ? -0.226 11.552 7.604 1.00 87.38 90 THR A CA 1
ATOM 703 C C . THR A 1 90 ? 0.759 12.170 8.605 1.00 87.38 90 THR A C 1
ATOM 705 O O . THR A 1 90 ? 1.342 11.477 9.447 1.00 87.38 90 THR A O 1
ATOM 708 N N . GLU A 1 91 ? 0.988 13.479 8.485 1.00 82.06 91 GLU A N 1
ATOM 709 C CA . GLU A 1 91 ? 1.976 14.216 9.283 1.00 82.06 91 GLU A CA 1
ATOM 710 C C . GLU A 1 91 ? 1.720 14.084 10.794 1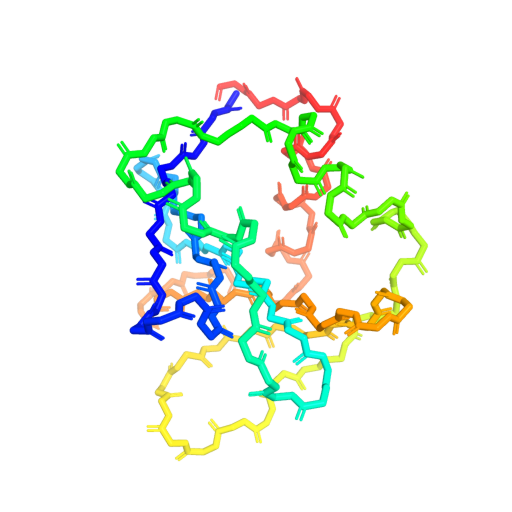.00 82.06 91 GLU A C 1
ATOM 712 O O . GLU A 1 91 ? 2.626 13.701 11.539 1.00 82.06 91 GLU A O 1
ATOM 717 N N . ASP A 1 92 ? 0.466 14.263 11.215 1.00 84.62 92 ASP A N 1
ATOM 718 C CA . ASP A 1 92 ? 0.044 14.269 12.624 1.00 84.62 92 ASP A CA 1
ATOM 719 C C . ASP A 1 92 ? -0.256 12.880 13.207 1.00 84.62 92 ASP A C 1
ATOM 721 O O . ASP A 1 92 ? -0.681 12.760 14.357 1.00 84.62 92 ASP A O 1
ATOM 725 N N . SER A 1 93 ? -0.054 11.812 12.432 1.00 89.00 93 SER A N 1
ATOM 726 C CA . SER A 1 93 ? -0.346 10.458 12.898 1.00 89.00 93 SER A CA 1
ATOM 727 C C . SER A 1 93 ? 0.485 10.090 14.139 1.00 89.00 93 SER A C 1
ATOM 729 O O . SER A 1 93 ? 1.714 10.245 14.130 1.00 89.00 93 SER A O 1
ATOM 731 N N . PRO A 1 94 ? -0.122 9.544 15.209 1.00 91.12 94 PRO A N 1
ATOM 732 C CA . PRO A 1 94 ? 0.628 9.004 16.336 1.00 91.12 94 PRO A CA 1
ATOM 733 C C . PRO A 1 94 ? 1.260 7.636 16.031 1.00 91.12 94 PRO A C 1
ATOM 735 O O . PRO A 1 94 ? 1.985 7.110 16.877 1.00 91.12 94 PRO A O 1
ATOM 738 N N . LEU A 1 95 ? 0.990 7.033 14.866 1.00 92.25 95 LEU A N 1
ATOM 739 C CA . LEU A 1 95 ? 1.478 5.699 14.535 1.00 92.25 95 LEU A CA 1
ATOM 740 C C . LEU A 1 95 ? 2.991 5.696 14.291 1.00 92.25 95 LEU A C 1
ATOM 742 O O . LEU A 1 95 ? 3.543 6.474 13.512 1.00 92.25 95 LEU A O 1
ATOM 746 N N . SER A 1 96 ? 3.669 4.754 14.939 1.00 92.69 96 SER A N 1
ATOM 747 C CA . SER A 1 96 ? 5.045 4.381 14.622 1.00 92.69 96 SER A CA 1
ATOM 748 C C . SER A 1 96 ? 5.113 3.450 13.408 1.00 92.69 96 SER A C 1
ATOM 750 O O . SER A 1 96 ? 4.134 2.795 13.048 1.00 92.69 96 SER A O 1
ATOM 752 N N . ASN A 1 97 ? 6.313 3.300 12.841 1.00 92.81 97 ASN A N 1
ATOM 753 C CA . ASN A 1 97 ? 6.589 2.365 11.746 1.00 92.81 97 ASN A CA 1
ATOM 754 C C . ASN A 1 97 ? 6.158 0.917 12.052 1.00 92.81 97 ASN A C 1
ATOM 756 O O . ASN A 1 97 ? 5.646 0.235 11.172 1.00 92.81 97 ASN A O 1
ATOM 760 N N . ASN A 1 98 ? 6.319 0.442 13.291 1.00 94.94 98 ASN A N 1
ATOM 761 C CA . ASN A 1 98 ? 5.878 -0.909 13.652 1.00 94.94 98 ASN A CA 1
ATOM 762 C C . ASN A 1 98 ? 4.350 -1.000 13.742 1.00 94.94 98 ASN A C 1
ATOM 764 O O . ASN A 1 98 ? 3.774 -1.990 13.306 1.00 94.94 98 ASN A O 1
ATOM 768 N N . GLN A 1 99 ? 3.681 0.033 14.261 1.00 95.44 99 GLN A N 1
ATOM 769 C CA . GLN A 1 99 ? 2.220 0.036 14.375 1.00 95.44 99 GLN A CA 1
ATOM 770 C C . GLN A 1 99 ? 1.538 0.059 13.006 1.00 95.44 99 GLN A C 1
ATOM 772 O O . GLN A 1 99 ? 0.591 -0.691 12.799 1.00 95.44 99 GLN A O 1
ATOM 777 N N . ILE A 1 100 ? 2.040 0.846 12.050 1.00 94.75 100 ILE A N 1
ATOM 778 C CA . ILE A 1 100 ? 1.490 0.841 10.686 1.00 94.75 100 ILE A CA 1
ATOM 779 C C . ILE A 1 100 ? 1.709 -0.509 9.976 1.00 94.75 100 ILE A C 1
ATOM 781 O O . ILE A 1 100 ? 0.833 -0.956 9.238 1.00 94.75 100 ILE A O 1
ATOM 785 N N . ILE A 1 101 ? 2.828 -1.202 10.227 1.00 96.31 101 ILE A N 1
ATOM 786 C CA . ILE A 1 101 ? 3.044 -2.567 9.715 1.00 96.31 101 ILE A CA 1
ATOM 787 C C . ILE A 1 101 ? 2.000 -3.534 10.286 1.00 96.31 101 ILE A C 1
ATOM 789 O O . ILE A 1 101 ? 1.459 -4.354 9.545 1.00 96.31 101 ILE A O 1
ATOM 793 N N . GLU A 1 102 ? 1.700 -3.448 11.581 1.00 95.38 102 GLU A N 1
ATOM 794 C CA . GLU A 1 102 ? 0.690 -4.307 12.205 1.00 95.38 102 GLU A CA 1
ATOM 795 C C . GLU A 1 102 ? -0.732 -3.982 11.716 1.00 95.38 102 GLU A C 1
ATOM 797 O O . GLU A 1 102 ? -1.474 -4.903 11.381 1.00 95.38 102 GLU A O 1
ATOM 802 N N . GLU A 1 103 ? -1.093 -2.704 11.547 1.00 94.88 103 GLU A N 1
ATOM 803 C CA . GLU A 1 103 ? -2.366 -2.305 10.917 1.00 94.88 103 GLU A CA 1
ATOM 804 C C . GLU A 1 103 ? -2.487 -2.855 9.485 1.00 94.88 103 GLU A C 1
ATOM 806 O O . GLU A 1 103 ? -3.532 -3.387 9.101 1.00 94.88 103 GLU A O 1
ATOM 811 N N . PHE A 1 104 ? -1.402 -2.802 8.704 1.00 96.06 104 PHE A N 1
ATOM 812 C CA . PHE A 1 104 ? -1.355 -3.413 7.378 1.00 96.06 104 PHE A CA 1
ATOM 813 C C . PHE A 1 104 ? -1.564 -4.929 7.438 1.00 96.06 104 PHE A C 1
ATOM 815 O O . PHE A 1 104 ? -2.372 -5.464 6.678 1.00 96.06 104 PHE A O 1
ATOM 822 N N . LYS A 1 105 ? -0.897 -5.640 8.353 1.00 95.44 105 LYS A N 1
ATOM 823 C CA . LYS A 1 105 ? -1.092 -7.089 8.525 1.00 95.44 105 LYS A CA 1
ATOM 824 C C . LYS A 1 105 ? -2.515 -7.433 8.962 1.00 95.44 105 LYS A C 1
ATOM 826 O O . LYS A 1 105 ? -3.063 -8.418 8.475 1.00 95.44 105 LYS A O 1
ATOM 831 N N . HIS A 1 106 ? -3.130 -6.636 9.834 1.00 94.12 106 HIS A N 1
ATOM 832 C CA . HIS A 1 106 ? -4.528 -6.802 10.238 1.00 94.12 106 HIS A CA 1
ATOM 833 C C . HIS A 1 106 ? -5.477 -6.666 9.044 1.00 94.12 106 HIS A C 1
ATOM 835 O O . HIS A 1 106 ? -6.284 -7.569 8.794 1.00 94.12 106 HIS A O 1
ATOM 841 N N . PHE A 1 107 ? -5.305 -5.610 8.240 1.00 94.12 107 PHE A N 1
ATOM 842 C CA . PHE A 1 107 ? -6.017 -5.455 6.973 1.00 94.12 107 PHE A CA 1
ATOM 843 C C . PHE A 1 107 ? -5.810 -6.674 6.059 1.00 94.12 107 PHE A C 1
ATOM 845 O O . PHE A 1 107 ? -6.786 -7.264 5.590 1.00 94.12 107 PHE A O 1
ATOM 852 N N . MET A 1 108 ? -4.561 -7.114 5.874 1.00 95.19 108 MET A N 1
ATOM 853 C CA . MET A 1 108 ? -4.220 -8.247 5.008 1.00 95.19 108 MET A CA 1
ATOM 854 C C . MET A 1 108 ? -4.706 -9.608 5.523 1.00 95.19 108 MET A C 1
ATOM 856 O O . MET A 1 108 ? -4.927 -10.518 4.725 1.00 95.19 108 MET A O 1
ATOM 860 N N . ALA A 1 109 ? -4.925 -9.758 6.827 1.00 91.00 109 ALA A N 1
ATOM 861 C CA . ALA A 1 109 ? -5.509 -10.954 7.428 1.00 91.00 109 ALA A CA 1
ATOM 862 C C . ALA A 1 109 ? -7.047 -10.988 7.340 1.00 91.00 109 ALA A C 1
ATOM 864 O O . ALA A 1 109 ? -7.661 -11.933 7.836 1.00 91.00 109 ALA A O 1
ATOM 865 N N . GLY A 1 110 ? -7.684 -9.956 6.768 1.00 82.31 110 GLY A N 1
ATOM 866 C CA . GLY A 1 110 ? -9.143 -9.802 6.775 1.00 82.31 110 GLY A CA 1
ATOM 867 C C . GLY A 1 110 ? -9.712 -9.509 8.167 1.00 82.31 110 GLY A C 1
ATOM 868 O O . GLY A 1 110 ? -10.921 -9.589 8.374 1.00 82.31 110 GLY A O 1
ATOM 869 N N . LYS A 1 111 ? -8.848 -9.169 9.128 1.00 65.69 111 LYS A N 1
ATOM 870 C CA . LYS A 1 111 ? -9.204 -8.841 10.506 1.00 65.69 111 LYS A CA 1
ATOM 871 C C . LYS A 1 111 ? -9.191 -7.328 10.645 1.00 65.69 111 LYS A C 1
ATOM 873 O O . LYS A 1 111 ? -8.188 -6.738 11.019 1.00 65.69 111 LYS A O 1
ATOM 878 N N . GLY A 1 112 ? -10.298 -6.696 10.294 1.00 56.12 112 GLY A N 1
ATOM 879 C CA . GLY A 1 112 ? -10.485 -5.277 10.556 1.00 56.12 112 GLY A CA 1
ATOM 880 C C . GLY A 1 112 ? -11.927 -5.053 10.946 1.00 56.12 112 GLY A C 1
ATOM 881 O O . GLY A 1 112 ? -12.785 -5.180 10.065 1.00 56.12 112 GLY A O 1
ATOM 882 N N . GLU A 1 113 ? -12.129 -4.789 12.240 1.00 49.19 113 GLU A N 1
ATOM 883 C CA . GLU A 1 113 ? -13.356 -4.212 12.804 1.00 49.19 113 GLU A CA 1
ATOM 884 C C . GLU A 1 113 ? -13.805 -2.982 12.002 1.00 49.19 113 GLU A C 1
ATOM 886 O O . GLU A 1 113 ? -12.924 -2.238 11.498 1.00 49.19 113 GLU A O 1
#

Radius of gyration: 12.91 Å; chains: 1; bounding box: 27×28×33 Å

Foldseek 3Di:
DKFQWAADPQQLWIWTHDPPFQKIKIKGFPVSDHDNVSVVRHRHIGALVNVCVRQVPLVVWDWDWDPDPPDLWTWIWTDRPRMIMIMTGHNPDPDDHVRSSVVVVCRNVVNDD

pLDDT: mean 90.15, std 11.2, range [47.5, 97.06]

Sequence (113 aa):
MTGKGFTGPMGVYLSVSFDNKDWYIMIRRADGKALDAFMEYQGRTVTQADVATLVPNWNSLEWHPVVDGLLHSRGVAAVDREKSVRLLTTEDSPLSNNQIIEEFKHFMAGKGE

Secondary structure (DSSP, 8-state):
--EEEEE-GGGSEEEEE-TT-SEEEEEEETT----GGGGGGTTSEE-HHHHHHH-TTGGG---EE---TTS---EEEEEETTEEEEEEE-TT----HHHHHHHHHHHHTT---